Protein AF-A0AAN8WSR3-F1 (afdb_monomer_lite)

Foldseek 3Di:
DLVLLVVLLVVLVVVLVVQLVVVVVVPDDSVRSCVVSVVSVVVSVVSVVLSVVLVVQLVCLVVDPDDPVVSVVSNVVSVVVVVVVCVVPVVSRPD

Radius of gyration: 17.22 Å; chains: 1; bounding box: 38×23×50 Å

Sequence (95 aa):
LVDAFKISAAAKIAAAYAKLMTLVKYGDSYHQAWNKCSISLVQCAQSHIRYCICEEFLRAVDSLEASEGLKKLLQYLCRLYLIYHITLKEGDFLK

pLDDT: mean 95.71, std 4.52, range [61.31, 98.38]

InterPro domains:
  IPR002655 Acyl-CoA oxidase, C-terminal [PF01756] (1-95)
  IPR012258 Acyl-CoA oxidase [PTHR10909] (2-95)
  IPR036250 Acyl-CoA dehydrogenase-like, C-terminal [SSF47203] (2-94)

Structure (mmCIF, N/CA/C/O backbone):
data_AF-A0AAN8WSR3-F1
#
_entry.id   AF-A0AAN8WSR3-F1
#
loop_
_atom_site.group_PDB
_atom_site.id
_atom_site.type_symbol
_atom_site.label_atom_id
_atom_site.label_alt_id
_atom_site.label_comp_id
_atom_site.label_asym_id
_atom_site.label_entity_id
_atom_site.label_seq_id
_atom_site.pdbx_PDB_ins_code
_atom_site.Cartn_x
_atom_site.Cartn_y
_atom_site.Cartn_z
_atom_site.occupancy
_atom_site.B_iso_or_equiv
_atom_site.auth_seq_id
_atom_site.auth_comp_id
_atom_site.auth_asym_id
_atom_site.auth_atom_id
_atom_site.pdbx_PDB_model_num
ATOM 1 N N . LEU A 1 1 ? -11.044 0.382 2.097 1.00 92.25 1 LEU A N 1
ATOM 2 C CA . LEU A 1 1 ? -9.931 1.365 2.048 1.00 92.25 1 LEU A CA 1
ATOM 3 C C . LEU A 1 1 ? -8.588 0.661 1.938 1.00 92.25 1 LEU A C 1
ATOM 5 O O . LEU A 1 1 ? -7.908 0.914 0.959 1.00 92.25 1 LEU A O 1
ATOM 9 N N . VAL A 1 2 ? -8.232 -0.249 2.855 1.00 95.69 2 VAL A N 1
ATOM 10 C CA . VAL A 1 2 ? -6.997 -1.054 2.732 1.00 95.69 2 VAL A CA 1
ATOM 11 C C . VAL A 1 2 ? -6.906 -1.761 1.374 1.00 95.69 2 VAL A C 1
ATOM 13 O O . VAL A 1 2 ? -5.894 -1.616 0.697 1.00 95.69 2 VAL A O 1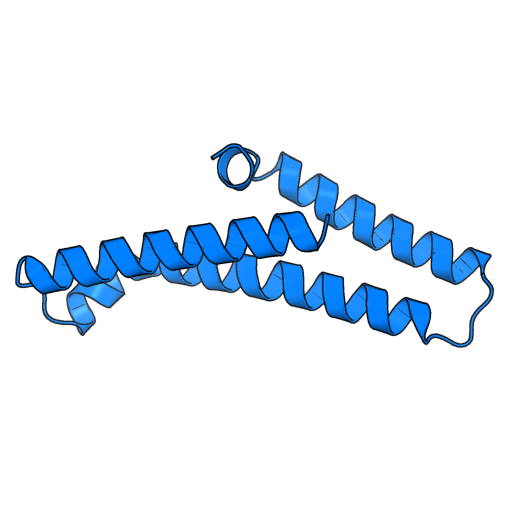
ATOM 16 N N . ASP A 1 3 ? -7.989 -2.387 0.902 1.00 95.19 3 ASP A N 1
ATOM 17 C CA . ASP A 1 3 ? -8.006 -3.018 -0.430 1.00 95.19 3 ASP A CA 1
ATOM 18 C C . ASP A 1 3 ? -7.751 -2.036 -1.577 1.00 95.19 3 ASP A C 1
ATOM 20 O O . ASP A 1 3 ? -7.040 -2.361 -2.522 1.00 95.19 3 ASP A O 1
ATOM 24 N N . ALA A 1 4 ? -8.262 -0.805 -1.483 1.00 94.38 4 ALA A N 1
ATOM 25 C CA . ALA A 1 4 ? -8.001 0.224 -2.489 1.00 94.38 4 ALA A CA 1
ATOM 26 C C . ALA A 1 4 ? -6.512 0.606 -2.518 1.00 94.38 4 ALA A C 1
ATOM 28 O O . ALA A 1 4 ? -5.928 0.744 -3.590 1.00 94.38 4 ALA A O 1
ATOM 29 N N . PHE A 1 5 ? -5.868 0.709 -1.349 1.00 95.00 5 PHE A N 1
ATOM 30 C CA . PHE A 1 5 ? -4.418 0.911 -1.263 1.00 95.00 5 PHE A CA 1
ATOM 31 C C . PHE A 1 5 ? -3.634 -0.297 -1.783 1.00 95.00 5 PHE A C 1
ATOM 33 O O . PHE A 1 5 ? -2.620 -0.105 -2.447 1.00 95.00 5 PHE A O 1
ATOM 40 N N . LYS A 1 6 ? -4.103 -1.526 -1.543 1.00 96.19 6 LYS A N 1
ATOM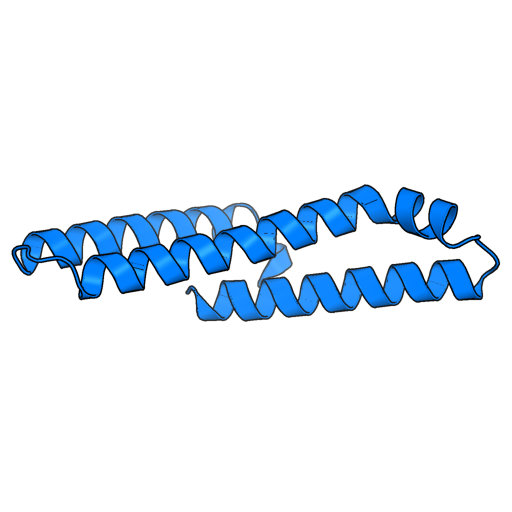 41 C CA . LYS A 1 6 ? -3.492 -2.750 -2.082 1.00 96.19 6 LYS A CA 1
ATOM 42 C C . LYS A 1 6 ? -3.554 -2.785 -3.611 1.00 96.19 6 LYS A C 1
ATOM 44 O O . LYS A 1 6 ? -2.538 -3.045 -4.253 1.00 96.19 6 LYS A O 1
ATOM 49 N N . ILE A 1 7 ? -4.713 -2.472 -4.195 1.00 95.38 7 ILE A N 1
ATOM 50 C CA . ILE A 1 7 ? -4.904 -2.386 -5.652 1.00 95.38 7 ILE A CA 1
ATOM 51 C C . ILE A 1 7 ? -4.017 -1.283 -6.245 1.00 95.38 7 ILE A C 1
ATOM 53 O O . ILE A 1 7 ? -3.285 -1.536 -7.200 1.00 95.38 7 ILE A O 1
ATOM 57 N N . SER A 1 8 ? -4.016 -0.088 -5.646 1.00 94.50 8 SER A N 1
ATOM 58 C CA . SER A 1 8 ? -3.171 1.031 -6.083 1.00 94.50 8 SER A CA 1
ATOM 59 C C . SER A 1 8 ? -1.675 0.690 -6.008 1.00 94.50 8 SER A C 1
ATOM 61 O O . SER A 1 8 ? -0.939 0.916 -6.970 1.00 94.50 8 SER A O 1
ATOM 63 N N . ALA A 1 9 ? -1.221 0.057 -4.919 1.00 95.62 9 ALA A N 1
ATOM 64 C CA . ALA A 1 9 ? 0.155 -0.414 -4.777 1.00 95.62 9 ALA A CA 1
ATOM 65 C C . ALA A 1 9 ? 0.524 -1.424 -5.873 1.00 95.62 9 ALA A C 1
ATOM 67 O O . ALA A 1 9 ? 1.566 -1.275 -6.512 1.00 95.62 9 ALA A O 1
ATOM 68 N N . ALA A 1 10 ? -0.337 -2.413 -6.133 1.00 96.12 10 ALA A N 1
ATOM 69 C CA . ALA A 1 10 ? -0.120 -3.407 -7.182 1.00 96.12 10 ALA A CA 1
ATOM 70 C C . ALA A 1 10 ? -0.021 -2.762 -8.575 1.00 96.12 10 ALA A C 1
ATOM 72 O O . ALA A 1 10 ? 0.916 -3.053 -9.321 1.00 96.12 10 ALA A O 1
ATOM 73 N N . ALA A 1 11 ? -0.924 -1.832 -8.902 1.00 95.00 11 ALA A N 1
ATOM 74 C CA . ALA A 1 11 ? -0.894 -1.098 -10.166 1.00 95.00 11 ALA A CA 1
ATOM 75 C C . ALA A 1 11 ? 0.396 -0.271 -10.319 1.00 95.00 11 ALA A C 1
ATOM 77 O O . ALA A 1 11 ? 1.027 -0.268 -11.379 1.00 95.00 11 ALA A O 1
ATOM 78 N N . LYS A 1 12 ? 0.839 0.388 -9.243 1.00 94.69 12 LYS A N 1
ATOM 79 C CA . LYS A 1 12 ? 2.069 1.190 -9.232 1.00 94.69 12 LYS A CA 1
ATOM 80 C C . LYS A 1 12 ? 3.317 0.323 -9.417 1.00 94.69 12 LYS A C 1
ATOM 82 O O . LYS A 1 12 ? 4.193 0.685 -10.204 1.00 94.69 12 LYS A O 1
ATOM 87 N N . ILE A 1 13 ? 3.368 -0.835 -8.754 1.00 96.62 13 ILE A N 1
ATOM 88 C CA . ILE A 1 13 ? 4.439 -1.831 -8.908 1.00 96.62 13 ILE A CA 1
ATOM 89 C C . ILE A 1 13 ? 4.491 -2.336 -10.350 1.00 96.62 13 ILE A C 1
ATOM 91 O O . ILE A 1 13 ? 5.565 -2.342 -10.951 1.00 96.62 13 ILE A O 1
ATOM 95 N N . ALA A 1 14 ? 3.344 -2.697 -10.931 1.00 97.00 14 ALA A N 1
ATOM 96 C CA . ALA A 1 14 ? 3.268 -3.152 -12.316 1.00 97.00 14 ALA A CA 1
ATOM 97 C C . ALA A 1 14 ? 3.783 -2.084 -13.297 1.00 97.00 14 ALA A C 1
ATOM 99 O O . ALA A 1 14 ? 4.581 -2.390 -14.184 1.00 97.00 14 ALA A O 1
ATOM 100 N N . ALA A 1 15 ? 3.407 -0.817 -13.098 1.00 96.12 15 ALA A N 1
ATOM 101 C CA . ALA A 1 15 ? 3.889 0.294 -13.916 1.00 96.12 15 ALA A CA 1
ATOM 102 C C . ALA A 1 15 ? 5.405 0.529 -13.768 1.00 96.12 15 ALA A C 1
ATOM 104 O O . ALA A 1 15 ? 6.100 0.747 -14.763 1.00 96.12 15 ALA A O 1
ATOM 105 N N . ALA A 1 16 ? 5.940 0.461 -12.543 1.00 96.88 16 ALA A N 1
ATOM 106 C CA . ALA A 1 16 ? 7.374 0.604 -12.296 1.00 96.88 16 ALA A CA 1
ATOM 107 C C . ALA A 1 16 ? 8.179 -0.543 -12.925 1.00 96.88 16 ALA A C 1
ATOM 109 O O . ALA A 1 16 ? 9.210 -0.295 -13.552 1.00 96.88 16 ALA A O 1
ATOM 110 N N . TYR A 1 17 ? 7.679 -1.777 -12.821 1.00 97.38 17 TYR A N 1
ATOM 111 C CA . TYR A 1 17 ? 8.270 -2.941 -13.473 1.00 97.38 17 TYR A CA 1
ATOM 112 C C . TYR A 1 17 ? 8.271 -2.792 -14.998 1.00 97.38 17 TYR A C 1
ATOM 114 O O . TYR A 1 17 ? 9.321 -2.922 -15.626 1.00 97.38 17 TYR A O 1
ATOM 122 N N . ALA A 1 18 ? 7.130 -2.438 -15.598 1.00 97.81 18 ALA A N 1
ATOM 123 C CA . ALA A 1 18 ? 7.023 -2.232 -17.041 1.00 97.81 18 ALA A CA 1
ATOM 124 C C . ALA A 1 18 ? 8.008 -1.161 -17.542 1.00 97.81 18 ALA A C 1
ATOM 126 O O . ALA A 1 18 ? 8.677 -1.356 -18.560 1.00 97.81 18 ALA A O 1
ATOM 127 N N . LYS A 1 19 ? 8.160 -0.056 -16.798 1.00 97.44 19 LYS A N 1
ATOM 128 C CA . LYS A 1 19 ? 9.141 0.993 -17.102 1.00 97.44 19 LYS A CA 1
ATOM 129 C C . LYS A 1 19 ? 10.578 0.472 -17.030 1.00 97.44 19 LYS A C 1
ATOM 131 O O . LYS A 1 19 ? 11.353 0.719 -17.952 1.00 97.44 19 LYS A O 1
ATOM 136 N N . LEU A 1 20 ? 10.929 -0.257 -15.970 1.00 97.88 20 LEU A N 1
ATOM 137 C CA . LEU A 1 20 ? 12.264 -0.833 -15.807 1.00 97.88 20 LEU A CA 1
ATOM 138 C C . LEU A 1 20 ? 12.597 -1.778 -16.963 1.00 97.88 20 LEU A C 1
ATOM 140 O O . LEU A 1 20 ? 13.637 -1.623 -17.600 1.00 97.88 20 LEU A O 1
ATOM 144 N N . MET A 1 21 ? 11.694 -2.706 -17.284 1.00 98.12 21 MET A N 1
ATOM 145 C CA . MET A 1 21 ? 11.893 -3.662 -18.377 1.00 98.12 21 MET A CA 1
ATOM 146 C C . MET A 1 21 ? 12.005 -2.969 -19.735 1.00 98.12 21 MET A C 1
ATOM 148 O O . MET A 1 21 ? 12.794 -3.384 -20.580 1.00 98.12 21 MET A O 1
ATOM 152 N N . THR A 1 22 ? 11.263 -1.879 -19.931 1.00 98.38 22 THR A N 1
ATOM 153 C CA . THR A 1 22 ? 11.359 -1.050 -21.134 1.00 98.38 22 THR A CA 1
ATOM 154 C C . THR A 1 22 ? 12.755 -0.438 -21.278 1.00 98.38 22 THR A C 1
ATOM 156 O O . THR A 1 22 ? 13.341 -0.523 -22.351 1.00 98.38 22 THR A O 1
ATOM 159 N N . LEU A 1 23 ? 13.328 0.119 -20.207 1.00 98.06 23 LEU A N 1
ATOM 160 C CA . LEU A 1 23 ? 14.684 0.687 -20.230 1.00 98.06 23 LEU A CA 1
ATOM 161 C C . LEU A 1 23 ? 15.751 -0.372 -20.522 1.00 98.06 23 LEU A C 1
ATOM 163 O O . LEU A 1 23 ? 16.619 -0.148 -21.363 1.00 98.06 23 LEU A O 1
ATOM 167 N N . VAL A 1 24 ? 15.641 -1.543 -19.887 1.00 98.00 24 VAL A N 1
ATOM 168 C CA . VAL A 1 24 ? 16.541 -2.676 -20.155 1.00 98.00 24 VAL A CA 1
ATOM 169 C C . VAL A 1 24 ? 16.449 -3.102 -21.622 1.00 98.00 24 VAL A C 1
ATOM 171 O O . VAL A 1 24 ? 17.467 -3.301 -22.279 1.00 98.00 24 VAL A O 1
ATOM 174 N N . LYS A 1 25 ? 15.233 -3.172 -22.178 1.00 97.69 25 LYS A N 1
ATOM 175 C CA . LYS A 1 25 ? 15.012 -3.491 -23.596 1.00 97.69 25 LYS A CA 1
ATOM 176 C C . LYS A 1 25 ? 15.645 -2.462 -24.542 1.00 97.69 25 LYS A C 1
ATOM 178 O O . LYS A 1 25 ? 16.088 -2.840 -25.621 1.00 97.69 25 LYS A O 1
ATOM 183 N N . TYR A 1 26 ? 15.703 -1.188 -24.151 1.00 97.06 26 TYR A N 1
ATOM 184 C CA . TYR A 1 26 ? 16.339 -0.119 -24.931 1.00 97.06 26 TYR A CA 1
ATOM 185 C C . TYR A 1 26 ? 17.865 -0.032 -24.756 1.00 97.06 26 TYR A C 1
ATOM 187 O O . TYR A 1 26 ? 18.482 0.887 -25.289 1.00 97.06 26 TYR A O 1
ATOM 195 N N . GLY A 1 27 ? 18.482 -0.996 -24.066 1.00 97.06 27 GLY A N 1
ATOM 196 C CA . GLY A 1 27 ? 19.937 -1.136 -23.994 1.00 97.06 27 GLY A CA 1
ATOM 197 C C . GLY A 1 27 ? 20.575 -0.580 -22.724 1.00 97.06 27 GLY A C 1
ATOM 198 O O . GLY A 1 27 ? 21.795 -0.656 -22.591 1.00 97.06 27 GLY A O 1
ATOM 199 N N . ASP A 1 28 ? 19.788 -0.072 -21.768 1.00 97.44 28 ASP A N 1
ATOM 200 C CA . ASP A 1 28 ? 20.328 0.209 -20.440 1.00 97.44 28 ASP A CA 1
ATOM 201 C C . ASP A 1 28 ? 20.737 -1.105 -19.766 1.00 97.44 28 ASP A C 1
ATOM 203 O O . ASP A 1 28 ? 19.988 -2.085 -19.737 1.00 97.44 28 ASP A O 1
ATOM 207 N N . SER A 1 29 ? 21.904 -1.108 -19.127 1.00 97.81 29 SER A N 1
ATOM 208 C CA . SER A 1 29 ? 22.219 -2.175 -18.178 1.00 97.81 29 SER A CA 1
ATOM 209 C C . SER A 1 29 ? 21.228 -2.154 -17.006 1.00 97.81 29 SER A C 1
ATOM 211 O O . SER A 1 29 ? 20.674 -1.110 -16.649 1.00 97.81 29 SER A O 1
ATOM 213 N N . TYR A 1 30 ? 21.032 -3.299 -16.349 1.00 96.94 30 TYR A N 1
ATOM 214 C CA . TYR A 1 30 ? 20.054 -3.408 -15.262 1.00 96.94 30 TYR A CA 1
ATOM 215 C C . TYR A 1 30 ? 20.272 -2.370 -14.145 1.00 96.94 30 TYR A C 1
ATOM 217 O O . TYR A 1 30 ? 19.314 -1.755 -13.685 1.00 96.94 30 TYR A O 1
ATOM 225 N N . HIS A 1 31 ? 21.523 -2.110 -13.742 1.00 97.19 31 HIS A N 1
ATOM 226 C CA . HIS A 1 31 ? 21.824 -1.134 -12.687 1.00 97.19 31 HIS A CA 1
ATOM 227 C C . HIS A 1 31 ? 21.494 0.312 -13.105 1.00 97.19 31 HIS A C 1
ATOM 229 O O . HIS A 1 31 ? 21.010 1.093 -12.286 1.00 97.19 31 HIS A O 1
ATOM 235 N N . GLN A 1 32 ? 21.690 0.666 -14.380 1.00 97.88 32 GLN A N 1
ATOM 236 C CA . GLN A 1 32 ? 21.308 1.974 -14.921 1.00 97.88 32 GLN A CA 1
ATOM 237 C C . GLN A 1 32 ? 19.786 2.119 -14.996 1.00 97.88 32 GLN A C 1
ATOM 239 O O . GLN A 1 32 ? 19.249 3.125 -14.529 1.00 97.88 32 GLN A O 1
ATOM 244 N N . ALA A 1 33 ? 19.087 1.109 -15.524 1.00 98.12 33 ALA A N 1
ATOM 245 C CA . ALA A 1 33 ? 17.627 1.086 -15.595 1.00 98.12 33 ALA A CA 1
ATOM 246 C C . ALA A 1 33 ? 16.990 1.165 -14.196 1.00 98.12 33 ALA A C 1
ATOM 248 O O . ALA A 1 33 ? 16.051 1.935 -13.977 1.00 98.12 33 ALA A O 1
ATOM 249 N N . TRP A 1 34 ? 17.547 0.425 -13.231 1.00 97.69 34 TRP A N 1
ATOM 250 C CA . TRP A 1 34 ? 17.171 0.488 -11.821 1.00 97.69 34 TRP A CA 1
ATOM 251 C C . TRP A 1 34 ? 17.358 1.897 -11.255 1.00 97.69 34 TRP A C 1
ATOM 253 O O . TRP A 1 34 ? 16.419 2.463 -10.697 1.00 97.69 34 TRP A O 1
ATOM 263 N N . ASN A 1 35 ? 18.531 2.507 -11.459 1.00 98.06 35 ASN A N 1
ATOM 264 C CA . ASN A 1 35 ? 18.814 3.854 -10.967 1.00 98.06 35 ASN A CA 1
ATOM 265 C C . ASN A 1 35 ? 17.857 4.901 -11.569 1.00 98.06 35 ASN A C 1
ATOM 267 O O . ASN A 1 35 ? 17.307 5.728 -10.841 1.00 98.06 35 ASN A O 1
ATOM 271 N N . LYS A 1 36 ? 17.561 4.813 -12.874 1.00 97.94 36 LYS A N 1
ATOM 272 C CA . LYS A 1 36 ? 16.568 5.662 -13.564 1.00 97.94 36 LYS A CA 1
ATOM 273 C C . LYS A 1 36 ? 15.127 5.444 -13.073 1.00 97.94 36 LYS A C 1
ATOM 275 O O . LYS A 1 36 ? 14.280 6.324 -13.239 1.00 97.94 36 LYS A O 1
ATOM 280 N N . CYS A 1 37 ? 14.828 4.290 -12.474 1.00 97.62 37 CYS A N 1
ATOM 281 C CA . CYS A 1 37 ? 13.523 3.972 -11.885 1.00 97.62 37 CYS A CA 1
ATOM 282 C C . CYS A 1 37 ? 13.468 4.150 -10.361 1.00 97.62 37 CYS A C 1
ATOM 284 O O . CYS A 1 37 ? 12.397 3.970 -9.783 1.00 97.62 37 CYS A O 1
ATOM 286 N N . SER A 1 38 ? 14.572 4.521 -9.709 1.00 97.06 38 SER A N 1
ATOM 287 C CA . SER A 1 38 ? 14.719 4.547 -8.245 1.00 97.06 38 SER A CA 1
ATOM 288 C C . SER A 1 38 ? 13.592 5.294 -7.527 1.00 97.06 38 SER A C 1
ATOM 290 O O . SER A 1 38 ? 13.003 4.762 -6.590 1.00 97.06 38 SER A O 1
ATOM 292 N N . ILE A 1 39 ? 13.210 6.478 -8.016 1.00 96.81 39 ILE A N 1
ATOM 293 C CA . ILE A 1 39 ? 12.103 7.267 -7.454 1.00 96.81 39 ILE A CA 1
ATOM 294 C C . ILE A 1 39 ? 10.787 6.477 -7.496 1.00 96.81 39 ILE A C 1
ATOM 296 O O . ILE A 1 39 ? 10.079 6.397 -6.493 1.00 96.81 39 ILE A O 1
ATOM 300 N N . SER A 1 40 ? 10.457 5.862 -8.636 1.00 95.56 40 SER A N 1
ATOM 301 C CA . SER A 1 40 ? 9.238 5.057 -8.780 1.00 95.56 40 SER A CA 1
ATOM 302 C C . SER A 1 40 ? 9.271 3.821 -7.881 1.00 95.56 40 SER A C 1
ATOM 304 O O . SER A 1 40 ? 8.254 3.485 -7.283 1.00 95.56 40 SER A O 1
ATOM 306 N N . LEU A 1 41 ? 10.432 3.181 -7.736 1.00 96.50 41 LEU A N 1
ATOM 307 C CA . LEU A 1 41 ? 10.620 2.013 -6.873 1.00 96.50 41 LEU A CA 1
ATOM 308 C C . LEU A 1 41 ? 10.431 2.365 -5.390 1.00 96.50 41 LEU A C 1
ATOM 310 O O . LEU A 1 41 ? 9.704 1.665 -4.687 1.00 96.50 41 LEU A O 1
ATOM 314 N N . VAL A 1 42 ? 10.989 3.490 -4.929 1.00 97.44 42 VAL A N 1
ATOM 315 C CA . VAL A 1 42 ? 10.765 3.997 -3.564 1.00 97.44 42 VAL A CA 1
ATOM 316 C C . VAL A 1 42 ? 9.287 4.303 -3.336 1.00 97.44 42 VAL A C 1
ATOM 318 O O . VAL A 1 42 ? 8.726 3.923 -2.310 1.00 97.44 42 VAL A O 1
ATOM 321 N N . GLN A 1 43 ? 8.619 4.936 -4.300 1.00 94.38 43 GLN A N 1
ATOM 322 C CA . GLN A 1 43 ? 7.187 5.210 -4.195 1.00 94.38 43 GLN A CA 1
ATOM 323 C C . GLN A 1 43 ? 6.341 3.924 -4.161 1.00 94.38 43 GLN A C 1
ATOM 325 O O . GLN A 1 43 ? 5.343 3.872 -3.442 1.00 94.38 43 GLN A O 1
ATOM 330 N N . CYS A 1 44 ? 6.733 2.882 -4.902 1.00 95.75 44 CYS A N 1
ATOM 331 C CA . CYS A 1 44 ? 6.100 1.563 -4.826 1.00 95.75 44 CYS A CA 1
ATOM 332 C C . CYS A 1 44 ? 6.272 0.949 -3.436 1.00 95.75 44 CYS A C 1
ATOM 334 O O . CYS A 1 44 ? 5.288 0.514 -2.845 1.00 95.75 44 CYS A O 1
ATOM 336 N N . ALA A 1 45 ? 7.489 0.979 -2.883 1.00 96.88 45 ALA A N 1
ATOM 337 C CA . ALA A 1 45 ? 7.764 0.481 -1.539 1.00 96.88 45 ALA A CA 1
ATOM 338 C C . ALA A 1 45 ? 6.933 1.222 -0.480 1.00 96.88 45 ALA A C 1
ATOM 340 O O . ALA A 1 45 ? 6.295 0.591 0.357 1.00 96.88 45 ALA A O 1
ATOM 341 N N . GLN A 1 46 ? 6.860 2.554 -0.557 1.00 95.00 46 GLN A N 1
ATOM 342 C CA . GLN A 1 46 ? 6.035 3.364 0.344 1.00 95.00 46 GLN A CA 1
ATOM 343 C C . GLN A 1 46 ? 4.545 3.012 0.253 1.00 95.00 46 GLN A C 1
ATOM 345 O O . GLN A 1 46 ? 3.869 2.946 1.277 1.00 95.00 46 GLN A O 1
ATOM 350 N N . SER A 1 47 ? 4.021 2.799 -0.957 1.00 93.69 47 SER A N 1
ATOM 351 C CA . SER A 1 47 ? 2.620 2.414 -1.169 1.00 93.69 47 SER A CA 1
ATOM 352 C C . SER A 1 47 ? 2.331 1.004 -0.636 1.00 93.69 47 SER A C 1
ATOM 354 O O . SER A 1 47 ? 1.357 0.812 0.091 1.00 93.69 47 SER A O 1
ATOM 356 N N . HIS A 1 48 ? 3.225 0.048 -0.912 1.00 96.19 48 HIS A N 1
ATOM 357 C CA . HIS A 1 48 ? 3.133 -1.327 -0.427 1.00 96.19 48 HIS A CA 1
ATOM 358 C C . HIS A 1 48 ? 3.151 -1.394 1.104 1.00 96.19 48 HIS A C 1
ATOM 360 O O . HIS A 1 48 ? 2.223 -1.907 1.722 1.00 96.19 48 HIS A O 1
ATOM 366 N N . ILE A 1 49 ? 4.163 -0.787 1.729 1.00 97.00 49 ILE A N 1
ATOM 367 C CA . ILE A 1 49 ? 4.306 -0.766 3.189 1.00 97.00 49 ILE A CA 1
ATOM 368 C C . ILE A 1 49 ? 3.083 -0.129 3.848 1.00 97.00 49 ILE A C 1
ATOM 370 O O . ILE A 1 49 ? 2.618 -0.608 4.877 1.00 97.00 49 ILE A O 1
ATOM 374 N N . ARG A 1 50 ? 2.528 0.933 3.256 1.00 95.06 50 ARG A N 1
ATOM 375 C CA . ARG A 1 50 ? 1.378 1.633 3.830 1.00 95.06 50 ARG A CA 1
ATOM 376 C C . ARG A 1 50 ? 0.151 0.740 3.951 1.00 95.06 50 ARG A C 1
ATOM 378 O O . ARG A 1 50 ? -0.468 0.740 5.012 1.00 95.06 50 ARG A O 1
ATOM 385 N N . TYR A 1 51 ? -0.210 -0.002 2.901 1.00 95.56 51 TYR A N 1
ATOM 386 C CA . TYR A 1 51 ? -1.365 -0.891 3.013 1.00 95.56 51 TYR A CA 1
ATOM 387 C C . TYR A 1 51 ? -1.072 -2.034 3.988 1.00 95.56 51 TYR A C 1
ATOM 389 O O . TYR A 1 51 ? -1.946 -2.332 4.792 1.00 95.56 51 TYR A O 1
ATOM 397 N N . CYS A 1 52 ? 0.144 -2.602 3.982 1.00 97.25 52 CYS A N 1
ATOM 398 C CA . CYS A 1 52 ? 0.533 -3.663 4.915 1.00 97.25 52 CYS A CA 1
ATOM 399 C C . CYS A 1 52 ? 0.402 -3.200 6.372 1.00 97.25 52 CYS A C 1
ATOM 401 O O . CYS A 1 52 ? -0.220 -3.880 7.176 1.00 97.25 52 CYS A O 1
ATOM 403 N N . ILE A 1 53 ? 0.913 -2.010 6.711 1.00 97.69 53 ILE A N 1
ATOM 404 C CA . ILE A 1 53 ? 0.802 -1.455 8.069 1.00 97.69 53 ILE A CA 1
ATOM 405 C C . ILE A 1 53 ? -0.663 -1.284 8.469 1.00 97.69 53 ILE A C 1
ATOM 407 O O . ILE A 1 53 ? -1.038 -1.649 9.578 1.00 97.69 53 ILE A O 1
ATOM 411 N N . CYS A 1 54 ? -1.502 -0.724 7.595 1.00 97.56 54 CYS A N 1
ATOM 412 C CA . CYS A 1 54 ? -2.914 -0.534 7.919 1.00 97.56 54 CYS A CA 1
ATOM 413 C C . CYS A 1 54 ? -3.678 -1.860 8.010 1.00 97.56 54 CYS A C 1
ATOM 415 O O . CYS A 1 54 ? -4.578 -1.981 8.834 1.00 97.56 54 CYS A O 1
ATOM 417 N N . GLU A 1 55 ? -3.319 -2.846 7.191 1.00 97.56 55 GLU A N 1
ATOM 418 C CA . GLU A 1 55 ? -3.875 -4.194 7.247 1.00 97.56 55 GLU A CA 1
ATOM 419 C C . GLU A 1 55 ? -3.529 -4.876 8.576 1.00 97.56 55 GLU A C 1
ATOM 421 O O . GLU A 1 55 ? -4.435 -5.300 9.291 1.00 97.56 55 GLU A O 1
ATOM 426 N N . GLU A 1 56 ? -2.247 -4.905 8.952 1.00 98.25 56 GLU A N 1
ATOM 427 C CA . GLU A 1 56 ? -1.809 -5.480 10.229 1.00 98.25 56 GLU A CA 1
ATOM 428 C C . GLU A 1 56 ? -2.370 -4.713 11.427 1.00 98.25 56 GLU A C 1
ATOM 430 O O . GLU A 1 56 ? -2.770 -5.322 12.414 1.00 98.25 56 GLU A O 1
ATOM 435 N N . PHE A 1 57 ? -2.466 -3.383 11.340 1.00 98.12 57 PHE A N 1
ATOM 436 C CA . PHE A 1 57 ? -3.080 -2.572 12.388 1.00 98.12 57 PHE A CA 1
ATOM 437 C C . PHE A 1 57 ? -4.537 -2.981 12.625 1.00 98.12 57 PHE A C 1
ATOM 439 O O . PHE A 1 57 ? -4.929 -3.200 13.768 1.00 98.12 57 PHE A O 1
ATOM 446 N N . LEU A 1 58 ? -5.342 -3.109 11.564 1.00 97.56 58 LEU A N 1
ATOM 447 C CA . LEU A 1 58 ? -6.742 -3.514 11.700 1.00 97.56 58 LEU A CA 1
ATOM 448 C C . LEU A 1 58 ? -6.861 -4.939 12.254 1.00 97.56 58 LEU A C 1
ATOM 450 O O . LEU A 1 58 ? -7.628 -5.147 13.190 1.00 97.56 58 LEU A O 1
ATOM 454 N N . ARG A 1 59 ? -6.044 -5.884 11.766 1.00 97.81 59 ARG A N 1
ATOM 455 C CA . ARG A 1 59 ? -6.008 -7.253 12.311 1.00 97.81 59 ARG A CA 1
ATOM 456 C C . ARG A 1 59 ? -5.660 -7.269 13.801 1.00 97.81 59 ARG A C 1
ATOM 458 O O . ARG A 1 59 ? -6.316 -7.962 14.575 1.00 97.81 59 ARG A O 1
ATOM 465 N N . ALA A 1 60 ? -4.660 -6.488 14.211 1.00 98.12 60 ALA A N 1
ATOM 466 C CA . ALA A 1 60 ? -4.252 -6.390 15.607 1.00 98.12 60 ALA A CA 1
ATOM 467 C C . ALA A 1 60 ? -5.374 -5.811 16.484 1.00 98.12 60 ALA A C 1
ATOM 469 O O . ALA A 1 60 ? -5.638 -6.342 17.563 1.00 98.12 60 ALA A O 1
ATOM 470 N N . VAL A 1 61 ? -6.075 -4.774 16.009 1.00 98.00 61 VAL A N 1
ATOM 471 C CA . VAL A 1 61 ? -7.228 -4.183 16.709 1.00 98.00 61 VAL A CA 1
ATOM 472 C C . VAL A 1 61 ? -8.367 -5.188 16.875 1.00 98.00 61 VAL A C 1
ATOM 474 O O . VAL A 1 61 ? -8.967 -5.252 17.949 1.00 98.00 61 VAL A O 1
ATOM 477 N N . ASP A 1 62 ? -8.641 -6.002 15.858 1.00 95.81 62 ASP A N 1
ATOM 478 C CA . ASP A 1 62 ? -9.700 -7.009 15.928 1.00 95.81 62 ASP A CA 1
ATOM 479 C C . ASP A 1 62 ? -9.385 -8.066 17.004 1.00 95.81 62 ASP A C 1
ATOM 481 O O . ASP A 1 62 ? -10.259 -8.412 17.807 1.00 95.81 62 ASP A O 1
ATOM 485 N N . SER A 1 63 ? -8.117 -8.489 17.102 1.00 96.81 63 SER A N 1
ATOM 486 C CA . SER A 1 63 ? -7.632 -9.433 18.124 1.00 96.81 63 SER A CA 1
ATOM 487 C C . SER A 1 63 ? -7.405 -8.838 19.519 1.00 96.81 63 SER A C 1
ATOM 489 O O . SER A 1 63 ? -7.168 -9.582 20.465 1.00 96.81 63 SER A O 1
ATOM 491 N N . LEU A 1 64 ? -7.456 -7.512 19.669 1.00 97.38 64 LEU A N 1
ATOM 492 C CA . LEU A 1 64 ? -7.131 -6.842 20.926 1.00 97.38 64 LEU A CA 1
ATOM 493 C C . LEU A 1 64 ? -8.155 -7.190 22.018 1.00 97.38 64 LEU A C 1
ATOM 495 O O . LEU A 1 64 ? -9.362 -7.076 21.807 1.00 97.38 64 LEU A O 1
ATOM 499 N N . GLU A 1 65 ? -7.703 -7.546 23.217 1.00 97.69 65 GLU A N 1
ATOM 500 C CA . GLU A 1 65 ? -8.584 -7.653 24.384 1.00 97.69 65 GLU A CA 1
ATOM 501 C C . GLU A 1 65 ? -8.897 -6.249 24.920 1.00 97.69 65 GLU A C 1
ATOM 503 O O . GLU A 1 65 ? -8.187 -5.686 25.750 1.00 97.69 65 GLU A O 1
ATOM 508 N N . ALA A 1 66 ? -9.945 -5.637 24.373 1.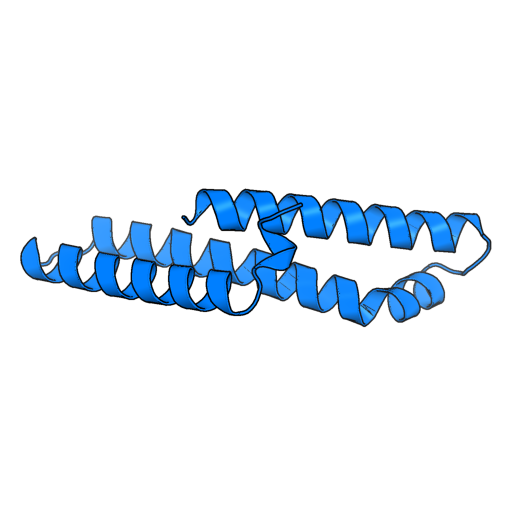00 97.00 66 ALA A N 1
ATOM 509 C CA . ALA A 1 66 ? -10.371 -4.279 24.682 1.00 97.00 66 ALA A CA 1
ATOM 510 C C . ALA A 1 66 ? -11.886 -4.126 24.526 1.00 97.00 66 ALA A C 1
ATOM 512 O O . ALA A 1 66 ? -12.546 -4.945 23.884 1.00 97.00 66 ALA A O 1
ATOM 513 N N . SER A 1 67 ? -12.434 -3.039 25.076 1.00 98.06 67 SER A N 1
ATOM 514 C CA . SER A 1 67 ? -13.838 -2.692 24.861 1.00 98.06 67 SER A CA 1
ATOM 515 C C . SER A 1 67 ? -14.123 -2.427 23.381 1.00 98.06 67 SER A C 1
ATOM 517 O O . SER A 1 67 ? -13.289 -1.883 22.652 1.00 98.06 67 SER A O 1
ATOM 519 N N . GLU A 1 68 ? -15.342 -2.744 22.952 1.00 97.31 68 GLU A N 1
ATOM 520 C CA . GLU A 1 68 ? -15.781 -2.513 21.571 1.00 97.31 68 GLU A CA 1
ATOM 521 C C . GLU A 1 68 ? -15.661 -1.033 21.169 1.00 97.31 68 GLU A C 1
ATOM 523 O O . GLU A 1 68 ? -15.275 -0.699 20.050 1.00 97.31 68 GLU A O 1
ATOM 528 N N . GLY A 1 69 ? -15.907 -0.123 22.119 1.00 98.12 69 GLY A N 1
ATOM 529 C CA . GLY A 1 69 ? -15.720 1.313 21.914 1.00 98.12 69 GLY A CA 1
ATOM 530 C C . GLY A 1 69 ? -14.274 1.689 21.580 1.00 98.12 69 GLY A C 1
ATOM 531 O O . GLY A 1 69 ? -14.048 2.490 20.671 1.00 98.12 69 GLY A O 1
ATOM 532 N N . LEU A 1 70 ? -13.292 1.086 22.262 1.00 97.88 70 LEU A N 1
ATOM 533 C CA . LEU A 1 70 ? -11.877 1.333 21.987 1.00 97.88 70 LEU A CA 1
ATOM 534 C C . LEU A 1 70 ? -11.460 0.749 20.631 1.00 97.88 70 LEU A C 1
ATOM 536 O O . LEU A 1 70 ? -10.813 1.448 19.852 1.00 97.88 70 LEU A O 1
ATOM 540 N N . LYS A 1 71 ? -11.879 -0.482 20.305 1.00 98.38 71 LYS A N 1
ATOM 541 C CA . LYS A 1 71 ? -11.606 -1.088 18.987 1.00 98.38 71 LYS A CA 1
ATOM 542 C C . LYS A 1 71 ? -12.125 -0.211 17.853 1.00 98.38 71 LYS A C 1
ATOM 544 O O . LYS A 1 71 ? -11.386 0.132 16.930 1.00 98.38 71 LYS A O 1
ATOM 549 N N . LYS A 1 72 ? -13.373 0.241 17.972 1.00 98.19 72 LYS A N 1
ATOM 550 C CA . LYS A 1 72 ? -14.022 1.117 16.995 1.00 98.19 72 LYS A CA 1
ATOM 551 C C . LYS A 1 72 ? -13.296 2.456 16.836 1.00 98.19 72 LYS A C 1
ATOM 553 O O . LYS A 1 72 ? -13.112 2.921 15.712 1.00 98.19 72 LYS A O 1
ATOM 5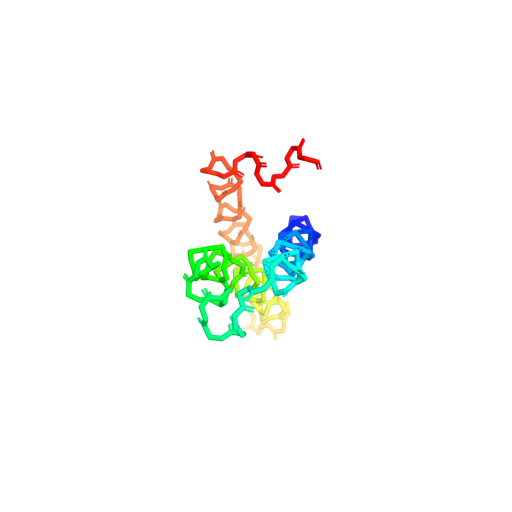58 N N . LEU A 1 73 ? -12.830 3.056 17.935 1.00 98.38 73 LEU A N 1
ATOM 559 C CA . LEU A 1 73 ? -12.023 4.279 17.891 1.00 98.38 73 LEU A CA 1
ATOM 560 C C . LEU A 1 73 ? -10.707 4.066 17.126 1.00 98.38 73 LEU A C 1
ATOM 562 O O . LEU A 1 73 ? -10.366 4.869 16.259 1.00 98.38 73 LEU A O 1
ATOM 566 N N . LEU A 1 74 ? -9.993 2.971 17.397 1.00 98.38 74 LEU A N 1
ATOM 567 C CA . LEU A 1 74 ? -8.745 2.640 16.702 1.00 98.38 74 LEU A CA 1
ATOM 568 C C . LEU A 1 74 ? -8.981 2.402 15.200 1.00 98.38 74 LEU A C 1
ATOM 570 O O . LEU A 1 74 ? -8.246 2.933 14.365 1.00 98.38 74 LEU A O 1
ATOM 574 N N . GLN A 1 75 ? -10.049 1.689 14.835 1.00 97.81 75 GLN A N 1
ATOM 575 C CA . GLN A 1 75 ? -10.450 1.510 13.435 1.00 97.81 75 GLN A CA 1
ATOM 576 C C . GLN A 1 75 ? -10.767 2.853 12.749 1.00 97.81 75 GLN A C 1
ATOM 578 O O . GLN A 1 75 ? -10.405 3.052 11.584 1.00 97.81 75 GLN A O 1
ATOM 583 N N . TYR A 1 76 ? -11.394 3.807 13.450 1.00 98.00 76 TYR A N 1
ATOM 584 C CA . TYR A 1 76 ? -11.625 5.155 12.921 1.00 98.00 76 TYR A CA 1
ATOM 585 C C . TYR A 1 76 ? -10.337 5.947 12.705 1.00 98.00 76 TYR A C 1
ATOM 587 O O . TYR A 1 76 ? -10.212 6.596 11.667 1.00 98.00 76 TYR A O 1
ATOM 595 N N . LEU A 1 77 ? -9.359 5.851 13.609 1.00 98.06 77 LEU A N 1
ATOM 596 C CA . LEU A 1 77 ? -8.045 6.472 13.414 1.00 98.06 77 LEU A CA 1
ATOM 597 C C . LEU A 1 77 ? -7.334 5.906 12.176 1.00 98.06 77 LEU A C 1
ATOM 599 O O . LEU A 1 77 ? -6.811 6.669 11.362 1.00 98.06 77 LEU A O 1
ATOM 603 N N . CYS A 1 78 ? -7.386 4.586 11.974 1.00 97.75 78 CYS A N 1
ATOM 604 C CA . CYS A 1 78 ? -6.843 3.951 10.771 1.00 97.75 78 CYS A CA 1
ATOM 605 C C . CYS A 1 78 ? -7.554 4.435 9.495 1.00 97.75 78 CYS A C 1
ATOM 607 O O . CYS A 1 78 ? -6.908 4.786 8.505 1.00 97.75 78 CYS A O 1
ATOM 609 N N . ARG A 1 79 ? -8.892 4.523 9.514 1.00 96.62 79 ARG A N 1
ATOM 610 C CA . ARG A 1 79 ? -9.666 5.063 8.384 1.00 96.62 79 ARG A CA 1
ATOM 611 C C . ARG A 1 79 ? -9.307 6.514 8.080 1.00 96.62 79 ARG A C 1
ATOM 613 O O . ARG A 1 79 ? -9.112 6.837 6.912 1.00 96.62 79 ARG A O 1
ATOM 620 N N . LEU A 1 80 ? -9.198 7.364 9.100 1.00 97.62 80 LEU A N 1
ATOM 621 C CA . LEU A 1 80 ? -8.817 8.767 8.940 1.00 97.62 80 LEU A CA 1
ATOM 622 C C . LEU A 1 80 ? -7.435 8.891 8.287 1.00 97.62 80 LEU A C 1
ATOM 624 O O . LEU A 1 80 ? -7.278 9.639 7.325 1.00 97.62 80 LEU A O 1
ATOM 628 N N . TYR A 1 81 ? -6.462 8.107 8.755 1.00 96.50 81 TYR A N 1
ATOM 629 C CA . TYR A 1 81 ? -5.125 8.046 8.168 1.00 96.50 81 TYR A CA 1
ATOM 630 C C . TYR A 1 81 ? -5.155 7.662 6.679 1.00 96.50 81 TYR A C 1
ATOM 632 O O . TYR A 1 81 ? -4.513 8.309 5.850 1.00 96.50 81 TYR A O 1
ATOM 640 N N . LEU A 1 82 ? -5.931 6.636 6.316 1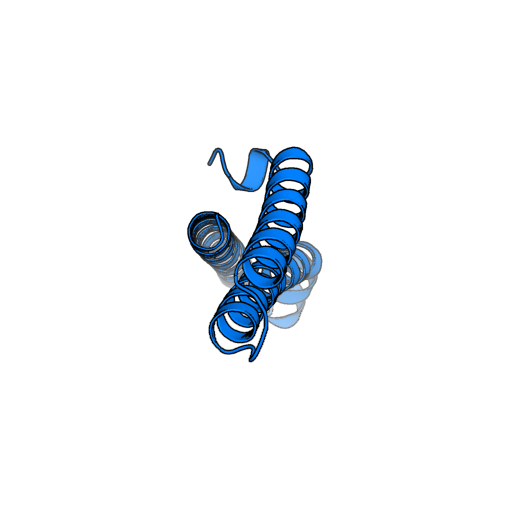.00 95.62 82 LEU A N 1
ATOM 641 C CA . LEU A 1 82 ? -6.067 6.195 4.926 1.00 95.62 82 LEU A CA 1
ATOM 642 C C . LEU A 1 82 ? -6.742 7.257 4.046 1.00 95.62 82 LEU A C 1
ATOM 644 O O . LEU A 1 82 ? -6.273 7.509 2.939 1.00 95.62 82 LEU A O 1
ATOM 648 N N . ILE A 1 83 ? -7.804 7.904 4.532 1.00 96.06 83 ILE A N 1
ATOM 649 C CA . ILE A 1 83 ? -8.502 8.974 3.801 1.00 96.06 83 ILE A CA 1
ATOM 650 C C . ILE A 1 83 ? -7.566 10.161 3.566 1.00 96.06 83 ILE A C 1
ATOM 652 O O . ILE A 1 83 ? -7.440 10.613 2.433 1.00 96.06 83 ILE A O 1
ATOM 656 N N . TYR A 1 84 ? -6.842 10.604 4.598 1.00 95.88 84 TYR A N 1
ATOM 657 C CA . TYR A 1 84 ? -5.845 11.669 4.475 1.00 95.88 84 TYR A CA 1
ATOM 658 C C . TYR A 1 84 ? -4.822 11.370 3.369 1.00 95.88 84 TYR A C 1
ATOM 660 O O . TYR A 1 84 ? -4.500 12.230 2.547 1.00 95.88 84 TYR A O 1
ATOM 668 N N . HIS A 1 85 ? -4.339 10.128 3.299 1.00 93.62 85 HIS A N 1
ATOM 669 C CA . HIS A 1 85 ? -3.384 9.729 2.272 1.00 93.62 85 HIS A CA 1
ATOM 670 C C . HIS A 1 85 ? -3.982 9.607 0.870 1.00 93.62 85 HIS A C 1
ATOM 672 O O . HIS A 1 85 ? -3.261 9.876 -0.090 1.00 93.62 85 HIS A O 1
ATOM 678 N N . ILE A 1 86 ? -5.264 9.254 0.741 1.00 93.62 86 ILE A N 1
ATOM 679 C CA . ILE A 1 86 ? -5.973 9.332 -0.542 1.00 93.62 86 ILE A CA 1
ATOM 680 C C . ILE A 1 86 ? -6.005 10.784 -1.011 1.00 93.62 86 ILE A C 1
ATOM 682 O O . ILE A 1 86 ? -5.563 11.049 -2.120 1.00 93.62 86 ILE A O 1
ATOM 686 N N . THR A 1 87 ? -6.409 11.727 -0.156 1.00 92.88 87 THR A N 1
ATOM 687 C CA . THR A 1 87 ? -6.477 13.157 -0.507 1.00 92.88 87 THR A CA 1
ATOM 688 C C . THR A 1 87 ? -5.112 13.740 -0.894 1.00 92.88 87 THR A C 1
ATOM 690 O O . THR A 1 87 ? -5.010 14.571 -1.788 1.00 92.88 87 THR A O 1
ATOM 693 N N . LEU A 1 88 ? -4.015 13.281 -0.282 1.00 91.62 88 LEU A N 1
ATOM 694 C CA . LEU A 1 88 ? -2.666 13.710 -0.679 1.00 91.62 88 LEU A CA 1
ATOM 695 C C . LEU A 1 88 ? -2.167 13.095 -1.997 1.00 91.62 88 LEU A C 1
ATOM 697 O O . LEU A 1 88 ? -1.192 13.588 -2.574 1.00 91.62 88 LEU A O 1
ATOM 701 N N . LYS A 1 89 ? -2.738 11.965 -2.423 1.00 87.50 89 LYS A N 1
ATOM 7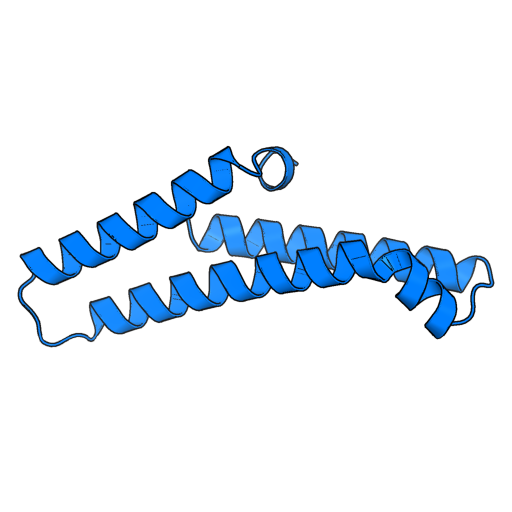02 C CA . LYS A 1 89 ? -2.249 11.142 -3.539 1.00 87.50 89 LYS A CA 1
ATOM 703 C C . LYS A 1 89 ? -3.388 10.709 -4.458 1.00 87.50 89 LYS A C 1
ATOM 705 O O . LYS A 1 89 ? -3.348 9.604 -4.986 1.00 87.50 89 LYS A O 1
ATOM 710 N N . GLU A 1 90 ? -4.371 11.576 -4.689 1.00 86.81 90 GLU A N 1
ATOM 711 C CA . GLU A 1 90 ? -5.610 11.226 -5.404 1.00 86.81 90 GLU A CA 1
ATOM 712 C C . GLU A 1 90 ? -5.336 10.586 -6.771 1.00 86.81 90 GLU A C 1
ATOM 714 O O . GLU A 1 90 ? -5.940 9.577 -7.125 1.00 86.81 90 GLU A O 1
ATOM 719 N N . GLY A 1 91 ? -4.333 11.088 -7.499 1.00 86.94 91 GLY A N 1
ATOM 720 C CA . GLY A 1 91 ? -3.929 10.541 -8.798 1.00 86.94 91 GLY A CA 1
ATOM 721 C C . GLY A 1 91 ? -3.405 9.096 -8.780 1.00 86.94 91 GLY A C 1
ATOM 722 O O . GLY A 1 91 ? -3.300 8.489 -9.842 1.00 86.94 91 GLY A O 1
ATOM 723 N N . ASP A 1 92 ? -3.073 8.527 -7.619 1.00 85.75 92 ASP A N 1
ATOM 724 C CA . ASP A 1 92 ? -2.730 7.105 -7.480 1.00 85.75 92 ASP A CA 1
ATOM 725 C C . ASP A 1 92 ? -3.979 6.210 -7.324 1.00 85.75 92 ASP A C 1
ATOM 727 O O . ASP A 1 92 ? -3.864 4.989 -7.433 1.00 85.75 92 ASP A O 1
ATOM 731 N N . PHE A 1 93 ? -5.162 6.792 -7.095 1.00 88.56 93 PHE A N 1
ATOM 732 C CA . PHE A 1 93 ? -6.433 6.080 -6.884 1.00 88.56 93 PHE A CA 1
ATOM 733 C C . PHE A 1 93 ? -7.471 6.320 -7.990 1.00 88.56 93 PHE A C 1
ATOM 735 O O . PHE A 1 93 ? -8.480 5.625 -8.026 1.00 88.56 93 PHE A O 1
ATOM 742 N N . LEU A 1 94 ? -7.236 7.294 -8.872 1.00 85.75 94 LEU A N 1
ATOM 743 C CA . LEU A 1 94 ? -8.139 7.681 -9.967 1.00 85.75 94 LEU A CA 1
ATOM 744 C C . LEU A 1 94 ? -7.738 7.108 -11.340 1.00 85.75 94 LEU A C 1
ATOM 746 O O . LEU A 1 94 ? -8.324 7.492 -12.350 1.00 85.75 94 LEU A O 1
ATOM 750 N N . LYS A 1 95 ? -6.704 6.264 -11.389 1.00 61.31 95 LYS A N 1
ATOM 751 C CA . LYS A 1 95 ? -6.172 5.672 -12.625 1.00 61.31 95 LYS A CA 1
ATOM 752 C C . LYS A 1 95 ? -6.858 4.371 -12.999 1.00 61.31 95 LYS A C 1
ATOM 754 O O . LYS A 1 95 ? -7.156 3.590 -12.071 1.00 61.31 95 LYS A O 1
#

Organism: Halocaridina rubra (NCBI:txid373956)

Secondary structure (DSSP, 8-state):
-HHHHHHHHHHHHHHHHHHHHHHHHTT--HHHHHHHHHHHHHHHHHHHHHHHHHHHHHHHHHH--S-HHHHHHHHHHHHHHHHHHHHHTGGGT--